Protein AF-A0A3D1I782-F1 (afdb_monomer_lite)

Sequence (78 aa):
MAQPGTFPKRSPANRLRTSLPKIGIRPVIDGRYGGVRESLEAPVLAMARSAADLLAKNLRHACGLPVECVVFPKCIGG

Structure (mmCIF, N/CA/C/O backbone):
data_AF-A0A3D1I782-F1
#
_entry.id   AF-A0A3D1I782-F1
#
loop_
_atom_site.group_PDB
_atom_site.id
_atom_site.type_symbol
_atom_site.label_atom_id
_atom_site.label_alt_id
_atom_site.label_comp_id
_atom_site.label_asym_id
_atom_site.label_entity_id
_atom_site.label_seq_id
_atom_site.pdbx_PDB_ins_code
_atom_site.Cartn_x
_atom_site.Cartn_y
_atom_site.Cartn_z
_atom_site.occupancy
_atom_site.B_iso_or_equiv
_atom_site.auth_seq_id
_atom_site.auth_comp_id
_atom_site.auth_asym_id
_atom_site.auth_atom_id
_atom_site.pdbx_PDB_model_num
ATOM 1 N N . MET A 1 1 ? -23.781 19.542 37.942 1.00 54.81 1 MET A N 1
ATOM 2 C CA . MET A 1 1 ? -22.819 19.438 36.821 1.00 54.81 1 MET A CA 1
ATOM 3 C C . MET A 1 1 ? -22.276 18.017 36.807 1.00 54.81 1 MET A C 1
ATOM 5 O O . MET A 1 1 ? -21.736 17.597 37.821 1.00 54.81 1 MET A O 1
ATOM 9 N N . ALA A 1 2 ? -22.505 17.245 35.743 1.00 59.38 2 ALA A N 1
ATOM 10 C CA . ALA A 1 2 ? -21.981 15.881 35.647 1.00 59.38 2 ALA A CA 1
ATOM 11 C C . ALA A 1 2 ? -20.461 15.935 35.426 1.00 59.38 2 ALA A C 1
ATOM 13 O O . ALA A 1 2 ? -19.996 16.633 34.527 1.00 59.38 2 ALA A O 1
ATOM 14 N N . GLN A 1 3 ? -19.703 15.236 36.270 1.00 61.50 3 GLN A N 1
ATOM 15 C CA . GLN A 1 3 ? -18.244 15.169 36.192 1.00 61.50 3 GLN A CA 1
ATOM 16 C C . GLN A 1 3 ? -17.815 14.518 34.858 1.00 61.50 3 GLN A C 1
ATOM 18 O O . GLN A 1 3 ? -18.321 13.442 34.519 1.00 61.50 3 GLN A O 1
ATOM 23 N N . PRO A 1 4 ? -16.890 15.111 34.084 1.00 59.53 4 PRO A N 1
ATOM 24 C CA . PRO A 1 4 ? -16.373 14.488 32.871 1.00 59.53 4 PRO A CA 1
ATOM 25 C C . PRO A 1 4 ? -15.450 13.317 33.248 1.00 59.53 4 PRO A C 1
ATOM 27 O O . PRO A 1 4 ? -14.310 13.518 33.649 1.00 59.53 4 PRO A O 1
ATOM 30 N N . GLY A 1 5 ? -15.945 12.078 33.143 1.00 66.81 5 GLY A N 1
ATOM 31 C CA . GLY A 1 5 ? -15.131 10.873 33.379 1.00 66.81 5 GLY A CA 1
ATOM 32 C C . GLY A 1 5 ? -15.874 9.630 33.876 1.00 66.81 5 GLY A C 1
ATOM 33 O O . GLY A 1 5 ? -15.283 8.558 33.927 1.00 66.81 5 GLY A O 1
ATOM 34 N N . THR A 1 6 ? -17.161 9.731 34.215 1.00 72.38 6 THR A N 1
ATOM 35 C CA . THR A 1 6 ? -17.897 8.651 34.907 1.00 72.38 6 THR A CA 1
ATOM 36 C C . THR A 1 6 ? -18.528 7.598 33.979 1.00 72.38 6 THR A C 1
ATOM 38 O O . THR A 1 6 ? -19.201 6.688 34.454 1.00 72.38 6 THR A O 1
ATOM 41 N N . PHE A 1 7 ? -18.330 7.677 32.657 1.00 74.31 7 PHE A N 1
ATOM 42 C CA . PHE A 1 7 ? -18.894 6.700 31.717 1.00 74.31 7 PHE A CA 1
ATOM 43 C C . PHE A 1 7 ? -17.869 5.613 31.354 1.00 74.31 7 PHE A C 1
ATOM 45 O O . PHE A 1 7 ? -16.784 5.945 30.869 1.00 74.31 7 PHE A O 1
ATOM 52 N N . PRO A 1 8 ? -18.192 4.316 31.531 1.00 78.19 8 PRO A N 1
ATOM 53 C CA . PRO A 1 8 ? -17.271 3.233 31.208 1.00 78.19 8 PRO A CA 1
ATOM 54 C C . PRO A 1 8 ? -16.982 3.203 29.699 1.00 78.19 8 PRO A C 1
ATOM 56 O O . PRO A 1 8 ? -17.865 2.934 28.882 1.00 78.19 8 PRO A O 1
ATOM 59 N N . LYS A 1 9 ? -15.726 3.466 29.312 1.00 75.56 9 LYS A N 1
ATOM 60 C CA . LYS A 1 9 ? -15.268 3.282 27.927 1.00 75.56 9 LYS A CA 1
ATOM 61 C C . LYS A 1 9 ? -15.080 1.794 27.649 1.00 75.56 9 LYS A C 1
ATOM 63 O O . LYS A 1 9 ? -14.293 1.122 28.306 1.00 75.56 9 LYS A O 1
ATOM 68 N N . ARG A 1 10 ? -15.794 1.281 26.648 1.00 84.62 10 ARG A N 1
ATOM 69 C CA . ARG A 1 10 ? -15.655 -0.102 26.178 1.00 84.62 10 ARG A CA 1
ATOM 70 C C . ARG A 1 10 ? -14.436 -0.223 25.259 1.00 84.62 10 ARG A C 1
ATOM 72 O O . ARG A 1 10 ? -14.190 0.678 24.460 1.00 84.62 10 ARG A O 1
ATOM 79 N N . SER A 1 11 ? -13.720 -1.342 25.334 1.00 89.81 11 SER A N 1
ATOM 80 C CA . SER A 1 11 ? -12.604 -1.624 24.426 1.00 89.81 11 SER A CA 1
ATOM 81 C C . SER A 1 11 ? -13.067 -1.676 22.961 1.00 89.81 11 SER A C 1
ATOM 83 O O . SER A 1 11 ? -14.200 -2.106 22.699 1.00 89.81 11 SER A O 1
ATOM 85 N N . PRO A 1 12 ? -12.214 -1.268 22.002 1.00 92.75 12 PRO A N 1
ATOM 86 C CA . PRO A 1 12 ? -12.505 -1.402 20.580 1.00 92.75 12 PRO A CA 1
ATOM 87 C C . PRO A 1 12 ? -12.831 -2.848 20.195 1.00 92.75 12 PRO A C 1
ATOM 89 O O . PRO A 1 12 ? -12.086 -3.763 20.536 1.00 92.75 12 PRO A O 1
ATOM 92 N N . ALA A 1 13 ? -13.942 -3.062 19.489 1.00 94.12 13 ALA A N 1
ATOM 93 C CA . ALA A 1 13 ? -14.370 -4.393 19.056 1.00 94.12 13 ALA A CA 1
ATOM 94 C C . ALA A 1 13 ? -15.289 -4.311 17.833 1.00 94.12 13 ALA A C 1
ATOM 96 O O . ALA A 1 13 ? -16.197 -3.476 17.792 1.00 94.12 13 ALA A O 1
ATOM 97 N N . ASN A 1 14 ? -15.097 -5.201 16.855 1.00 95.38 14 ASN A N 1
ATOM 98 C CA . ASN A 1 14 ? -16.006 -5.317 15.718 1.00 95.38 14 ASN A CA 1
ATOM 99 C C . ASN A 1 14 ? -17.379 -5.830 16.188 1.00 95.38 14 ASN A C 1
ATOM 101 O O . ASN A 1 14 ? -17.465 -6.854 16.859 1.00 95.38 14 ASN A O 1
ATOM 105 N N . ARG A 1 15 ? -18.446 -5.108 15.831 1.00 93.25 15 ARG A N 1
ATOM 106 C CA . ARG A 1 15 ? -19.843 -5.468 16.140 1.00 93.25 15 ARG A CA 1
ATOM 107 C C . ARG A 1 15 ? -20.677 -5.772 14.898 1.00 93.25 15 ARG A C 1
ATOM 109 O O . ARG A 1 15 ? -21.870 -6.035 15.017 1.00 93.25 15 ARG A O 1
ATOM 116 N N . LEU A 1 16 ? -20.079 -5.683 13.713 1.00 93.62 16 LEU A N 1
ATOM 117 C CA . LEU A 1 16 ? -20.737 -6.066 12.472 1.00 93.62 16 LEU A CA 1
ATOM 118 C C . LEU A 1 16 ? -20.817 -7.594 12.395 1.00 93.62 16 LEU A C 1
ATOM 120 O O . LEU A 1 16 ? -19.981 -8.294 12.961 1.00 93.62 16 LEU A O 1
ATOM 124 N N . ARG A 1 17 ? -21.811 -8.115 11.665 1.00 95.94 17 ARG A N 1
ATOM 125 C CA . ARG A 1 17 ? -21.924 -9.563 11.400 1.00 95.94 17 ARG A CA 1
ATOM 126 C C . ARG A 1 17 ? -20.757 -10.101 10.566 1.00 95.94 17 ARG A C 1
ATOM 128 O O . ARG A 1 17 ? -20.469 -11.289 10.618 1.00 95.94 17 ARG A O 1
ATOM 135 N N . THR A 1 18 ? -20.116 -9.236 9.786 1.00 96.38 18 THR A N 1
ATOM 136 C CA . THR A 1 18 ? -19.025 -9.572 8.870 1.00 96.38 18 THR A CA 1
ATOM 137 C C . THR A 1 18 ? -17.691 -9.027 9.374 1.00 96.38 18 THR A C 1
ATOM 139 O O . THR A 1 18 ? -17.631 -8.220 10.307 1.00 96.38 18 THR A O 1
ATOM 142 N N . SER A 1 19 ? -16.601 -9.429 8.717 1.00 96.19 19 SER A N 1
ATOM 143 C CA . SER A 1 19 ? -15.296 -8.793 8.896 1.00 96.19 19 SER A CA 1
ATOM 144 C C . SER A 1 19 ? -15.355 -7.298 8.573 1.00 96.19 19 SER A C 1
ATOM 146 O O . SER A 1 19 ? -16.180 -6.851 7.771 1.00 96.19 19 SER A O 1
ATOM 148 N N . LEU A 1 20 ? -14.451 -6.531 9.183 1.00 97.06 20 LEU A N 1
ATOM 149 C CA . LEU A 1 20 ? -14.280 -5.121 8.852 1.00 97.06 20 LEU A CA 1
ATOM 150 C C . LEU A 1 20 ? -13.814 -4.967 7.395 1.00 97.06 20 LEU A C 1
ATOM 152 O O . LEU A 1 20 ? -13.073 -5.822 6.897 1.00 97.06 20 LEU A O 1
ATOM 156 N N . PRO A 1 21 ? -14.253 -3.905 6.697 1.00 96.88 21 PRO A N 1
ATOM 157 C CA . PRO A 1 21 ? -13.810 -3.648 5.336 1.00 96.88 21 PRO A CA 1
ATOM 158 C C . PRO A 1 21 ? -12.314 -3.323 5.315 1.00 96.88 21 PRO A C 1
ATOM 160 O O . PRO A 1 21 ? -11.800 -2.664 6.217 1.00 96.88 21 PRO A O 1
ATOM 163 N N . LYS A 1 22 ? -11.631 -3.760 4.257 1.00 98.06 22 LYS A N 1
ATOM 164 C CA . LYS A 1 22 ? -10.201 -3.514 4.035 1.00 98.06 22 LYS A CA 1
ATOM 165 C C . LYS A 1 22 ? -10.002 -2.484 2.930 1.00 98.06 22 LYS A C 1
ATOM 167 O O . LYS A 1 22 ? -10.857 -2.339 2.056 1.00 98.06 22 LYS A O 1
ATOM 172 N N . ILE A 1 23 ? -8.857 -1.812 2.936 1.00 98.50 23 ILE A N 1
ATOM 173 C CA . ILE A 1 23 ? -8.458 -0.882 1.876 1.00 98.50 23 ILE A CA 1
ATOM 174 C C . ILE A 1 23 ? -7.560 -1.624 0.886 1.00 98.50 23 ILE A C 1
ATOM 176 O O . ILE A 1 23 ? -6.467 -2.061 1.238 1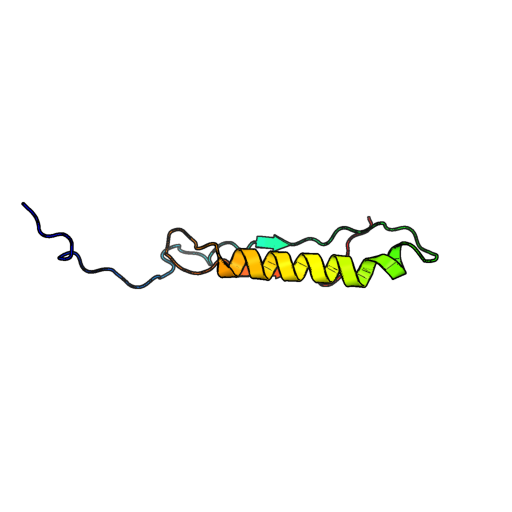.00 98.50 23 ILE A O 1
ATOM 180 N N . GLY A 1 24 ? -8.013 -1.773 -0.357 1.00 98.31 24 GLY A N 1
ATOM 181 C CA . GLY A 1 24 ? -7.190 -2.319 -1.437 1.00 98.31 24 GLY A CA 1
ATOM 182 C C . GLY A 1 24 ? -6.303 -1.240 -2.054 1.00 98.31 24 GLY A C 1
ATOM 183 O O . GLY A 1 24 ? -6.814 -0.243 -2.558 1.00 98.31 24 GLY A O 1
ATOM 184 N N . ILE A 1 25 ? -4.988 -1.449 -2.053 1.00 98.56 25 ILE A N 1
ATOM 185 C CA . ILE A 1 25 ? -4.000 -0.536 -2.635 1.00 98.56 25 ILE A CA 1
ATOM 186 C C . ILE A 1 25 ? -3.455 -1.158 -3.917 1.00 98.56 25 ILE A C 1
ATOM 188 O O . ILE A 1 25 ? -2.881 -2.252 -3.915 1.00 98.56 25 ILE A O 1
ATOM 192 N N . ARG A 1 26 ? -3.651 -0.440 -5.023 1.00 98.38 26 ARG A N 1
ATOM 193 C CA . ARG A 1 26 ? -3.269 -0.857 -6.372 1.00 98.38 26 ARG A CA 1
ATOM 194 C C . ARG A 1 26 ? -2.120 0.028 -6.866 1.00 98.38 26 ARG A C 1
ATOM 196 O O . ARG A 1 26 ? -2.389 1.152 -7.280 1.00 98.38 26 ARG A O 1
ATOM 203 N N . PRO A 1 27 ? -0.862 -0.443 -6.812 1.00 98.25 27 PRO A N 1
ATOM 204 C CA . PRO A 1 27 ? 0.255 0.276 -7.403 1.00 98.25 27 PRO A CA 1
ATOM 205 C C . PRO A 1 27 ? 0.097 0.274 -8.924 1.00 98.25 27 PRO A C 1
ATOM 207 O O . PRO A 1 27 ? 0.152 -0.784 -9.549 1.00 98.25 27 PRO A O 1
ATOM 210 N N . VAL A 1 28 ? -0.147 1.442 -9.513 1.00 98.06 28 VAL A N 1
ATOM 211 C CA . VAL A 1 28 ? -0.240 1.618 -10.967 1.00 98.06 28 VAL A CA 1
ATOM 212 C C . VAL A 1 28 ? 1.096 2.148 -11.469 1.00 98.06 28 VAL A C 1
ATOM 214 O O . VAL A 1 28 ? 1.687 3.026 -10.844 1.00 98.06 28 VAL A O 1
ATOM 217 N N . ILE A 1 29 ? 1.575 1.596 -12.576 1.00 98.12 29 ILE A N 1
ATOM 218 C CA . ILE A 1 29 ? 2.865 1.935 -13.178 1.00 98.12 29 ILE A CA 1
ATOM 219 C C . ILE A 1 29 ? 2.697 2.180 -14.674 1.00 98.12 29 ILE A C 1
ATOM 221 O O . ILE A 1 29 ? 1.712 1.769 -15.278 1.00 98.12 29 ILE A O 1
ATOM 225 N N . ASP A 1 30 ? 3.683 2.821 -15.283 1.00 97.50 30 ASP A N 1
ATOM 226 C CA . ASP A 1 30 ? 3.848 2.796 -16.728 1.00 97.50 30 ASP A CA 1
ATOM 227 C C . ASP A 1 30 ? 4.174 1.366 -17.213 1.00 97.50 30 ASP A C 1
ATOM 229 O O . ASP A 1 30 ? 5.115 0.727 -16.737 1.00 97.50 30 ASP A O 1
ATOM 233 N N . GLY A 1 31 ? 3.380 0.849 -18.154 1.00 96.69 31 GLY A N 1
ATOM 234 C CA . GLY A 1 31 ? 3.543 -0.492 -18.718 1.00 96.69 31 GLY A CA 1
ATOM 235 C C . GLY A 1 31 ? 4.655 -0.624 -19.765 1.00 96.69 31 GLY A C 1
ATOM 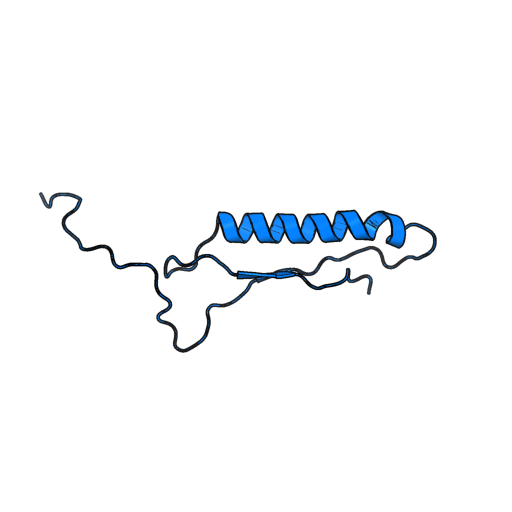236 O O . GLY A 1 31 ? 4.913 -1.740 -20.217 1.00 96.69 31 GLY A O 1
ATOM 237 N N . ARG A 1 32 ? 5.310 0.473 -20.172 1.00 96.56 32 ARG A N 1
ATOM 238 C CA . ARG A 1 32 ? 6.350 0.457 -21.212 1.00 96.56 32 ARG A CA 1
ATOM 239 C C . ARG A 1 32 ? 7.616 -0.262 -20.742 1.00 96.56 32 ARG A C 1
ATOM 241 O O . ARG A 1 32 ? 8.225 0.102 -19.738 1.00 96.56 32 ARG A O 1
ATOM 248 N N . TYR A 1 33 ? 8.038 -1.252 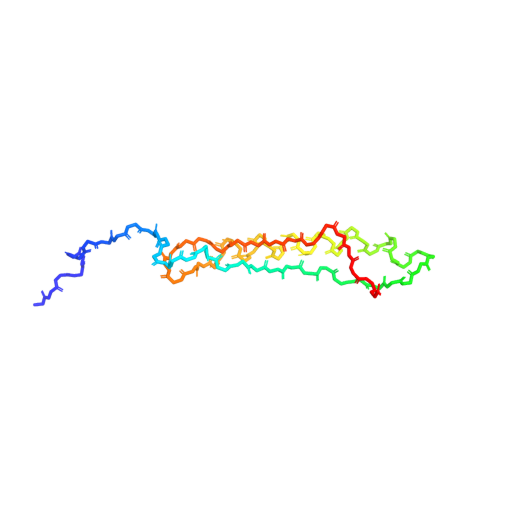-21.520 1.00 94.81 33 TYR A 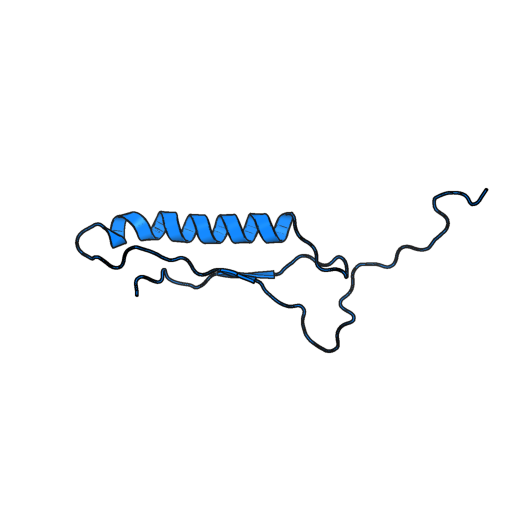N 1
ATOM 249 C CA . TYR A 1 33 ? 9.290 -1.982 -21.318 1.00 94.81 33 TYR A CA 1
ATOM 250 C C . TYR A 1 33 ? 10.473 -1.286 -21.999 1.00 94.81 33 TYR A C 1
ATOM 252 O O . TYR A 1 33 ? 10.284 -0.416 -22.852 1.00 94.81 33 TYR A O 1
ATOM 260 N N . GLY A 1 34 ? 11.693 -1.688 -21.633 1.00 95.56 34 GLY A N 1
ATOM 261 C CA . GLY A 1 34 ? 12.927 -1.117 -22.188 1.00 95.56 34 GLY A CA 1
ATOM 262 C C . GLY A 1 34 ? 13.571 -0.064 -21.286 1.00 95.56 34 GLY A C 1
ATOM 263 O O . GLY A 1 34 ? 14.236 0.844 -21.778 1.00 95.56 34 GLY A O 1
ATOM 264 N N . GLY A 1 35 ? 13.360 -0.165 -19.972 1.00 95.19 35 GLY A N 1
ATOM 265 C CA . GLY A 1 35 ? 13.985 0.671 -18.946 1.00 95.19 35 GLY A CA 1
ATOM 266 C C . GLY A 1 35 ? 12.996 1.543 -18.172 1.00 95.19 35 GLY A C 1
ATOM 267 O O . GLY A 1 35 ? 13.285 1.941 -17.043 1.00 95.19 35 GLY A O 1
ATOM 268 N N . VAL A 1 36 ? 11.814 1.823 -18.732 1.00 96.75 36 VAL A N 1
ATOM 269 C CA . VAL A 1 36 ? 10.806 2.668 -18.071 1.00 96.75 36 VAL A CA 1
ATOM 270 C C . VAL A 1 36 ? 10.169 1.918 -16.904 1.00 96.75 36 VAL A C 1
ATOM 272 O O . VAL A 1 36 ? 10.325 2.330 -15.757 1.00 96.75 36 VAL A O 1
ATOM 275 N N . ARG A 1 37 ? 9.506 0.786 -17.158 1.00 97.31 37 ARG A N 1
ATOM 276 C CA . ARG A 1 37 ? 8.870 -0.010 -16.101 1.00 97.31 37 ARG A CA 1
ATOM 277 C C . ARG A 1 37 ? 9.874 -0.508 -15.063 1.00 97.31 37 ARG A C 1
ATOM 279 O O . ARG A 1 37 ? 9.617 -0.447 -13.864 1.00 97.31 37 ARG A O 1
ATOM 286 N N . GLU A 1 38 ? 11.021 -0.994 -15.518 1.00 97.12 38 GLU A N 1
ATOM 287 C CA . GLU A 1 38 ? 12.057 -1.591 -14.679 1.00 97.12 38 GLU A CA 1
ATOM 288 C C . GLU A 1 38 ? 12.626 -0.578 -13.674 1.00 97.12 38 GLU A C 1
ATOM 290 O O . GLU A 1 38 ? 12.880 -0.935 -12.524 1.00 97.12 38 GLU A O 1
ATOM 295 N N . SER A 1 39 ? 12.758 0.694 -14.073 1.00 97.62 39 SER A N 1
ATOM 296 C CA . SER A 1 39 ? 13.218 1.769 -13.182 1.00 97.62 39 SER A CA 1
ATOM 297 C C . SER A 1 39 ? 12.157 2.239 -12.179 1.00 97.62 39 SER A C 1
ATOM 299 O O . SER A 1 39 ? 12.500 2.786 -11.130 1.00 97.62 39 SER A O 1
ATOM 301 N N . LEU A 1 40 ? 10.874 2.003 -12.465 1.00 97.94 40 LEU A N 1
ATOM 302 C CA . LEU A 1 40 ? 9.748 2.492 -11.668 1.00 97.94 40 LEU A CA 1
ATOM 303 C C . LEU A 1 40 ? 9.162 1.438 -10.710 1.00 97.94 40 LEU A C 1
ATOM 305 O O . LEU A 1 40 ? 8.471 1.803 -9.759 1.00 97.94 40 LEU A O 1
ATOM 309 N N . GLU A 1 41 ? 9.444 0.145 -10.892 1.00 97.50 41 GLU A N 1
ATOM 310 C CA . GLU A 1 41 ? 8.749 -0.911 -10.138 1.00 97.50 41 GLU A CA 1
ATOM 311 C C . GLU A 1 41 ? 9.005 -0.857 -8.627 1.00 97.50 41 GLU A C 1
ATOM 313 O O . GLU A 1 41 ? 8.068 -0.866 -7.822 1.00 97.50 41 GLU A O 1
ATOM 318 N N . ALA A 1 42 ? 10.272 -0.744 -8.226 1.00 97.56 42 ALA A N 1
ATOM 319 C CA . ALA A 1 42 ? 10.649 -0.636 -6.820 1.00 97.56 42 ALA A CA 1
ATOM 320 C C . ALA A 1 42 ? 10.059 0.613 -6.127 1.00 97.56 42 ALA A C 1
ATOM 322 O O . ALA A 1 42 ? 9.424 0.448 -5.078 1.00 97.56 42 ALA A O 1
ATOM 323 N N . PRO A 1 43 ? 10.205 1.845 -6.664 1.00 97.88 43 PRO A N 1
ATOM 324 C CA . PRO A 1 43 ? 9.647 3.029 -6.013 1.00 97.88 43 PRO A CA 1
ATOM 325 C C . PRO A 1 43 ? 8.112 3.028 -5.970 1.00 97.88 43 PRO A C 1
ATOM 327 O O . PRO A 1 43 ? 7.543 3.450 -4.961 1.00 97.88 43 PRO A O 1
ATOM 330 N N . VAL A 1 44 ? 7.424 2.508 -6.993 1.00 98.31 44 VAL A N 1
ATOM 331 C CA . VAL A 1 44 ? 5.952 2.427 -6.989 1.00 98.31 44 VAL A CA 1
ATOM 332 C C . VAL A 1 44 ? 5.452 1.436 -5.927 1.00 98.31 44 VAL A C 1
ATOM 334 O O . VAL A 1 44 ? 4.526 1.753 -5.172 1.00 98.31 44 VAL A O 1
ATOM 337 N N . LEU A 1 45 ? 6.089 0.267 -5.784 1.00 98.00 45 LEU A N 1
ATOM 338 C CA . LEU A 1 45 ? 5.761 -0.673 -4.703 1.00 98.00 45 LEU A CA 1
ATOM 339 C C . LEU A 1 45 ? 6.074 -0.100 -3.315 1.00 98.00 45 LEU A C 1
ATOM 341 O O . LEU A 1 45 ? 5.298 -0.313 -2.379 1.00 98.00 45 LEU A O 1
ATOM 345 N N . ALA A 1 46 ? 7.183 0.630 -3.168 1.00 98.38 46 ALA A N 1
ATOM 346 C CA . ALA A 1 46 ? 7.527 1.299 -1.916 1.00 98.38 46 ALA A CA 1
ATOM 347 C C . ALA A 1 46 ? 6.457 2.331 -1.530 1.00 98.38 46 ALA A C 1
ATOM 349 O O . ALA A 1 46 ? 5.976 2.315 -0.398 1.00 98.38 46 ALA A O 1
ATOM 350 N N . MET A 1 47 ? 6.002 3.143 -2.487 1.00 98.38 47 MET A N 1
ATOM 351 C CA . MET A 1 47 ? 4.927 4.115 -2.282 1.00 98.38 47 MET A CA 1
ATOM 352 C C . MET A 1 47 ? 3.625 3.445 -1.823 1.00 98.38 47 MET A C 1
ATOM 354 O O . MET A 1 47 ? 2.999 3.905 -0.866 1.00 98.38 47 MET A O 1
ATOM 358 N N . ALA A 1 48 ? 3.239 2.326 -2.445 1.00 98.56 48 ALA A N 1
ATOM 359 C CA . ALA A 1 48 ? 2.047 1.576 -2.050 1.00 98.56 48 ALA A CA 1
ATOM 360 C C . ALA A 1 48 ? 2.133 1.046 -0.607 1.00 98.56 48 ALA A C 1
ATOM 362 O O . ALA A 1 48 ? 1.153 1.114 0.139 1.00 98.56 48 ALA A O 1
ATOM 363 N N . ARG A 1 49 ? 3.308 0.563 -0.185 1.00 98.31 49 ARG A N 1
ATOM 364 C CA . ARG A 1 49 ? 3.549 0.110 1.196 1.00 98.31 49 ARG A CA 1
ATOM 365 C C . ARG A 1 49 ? 3.538 1.273 2.187 1.00 98.31 49 ARG A C 1
ATOM 367 O O . ARG A 1 49 ? 2.888 1.176 3.222 1.00 98.31 49 ARG A O 1
ATOM 374 N N . SER A 1 50 ? 4.176 2.394 1.853 1.00 98.50 50 SER A N 1
ATOM 375 C CA . SER A 1 50 ? 4.156 3.594 2.695 1.00 98.50 50 SER A CA 1
ATOM 376 C C . SER A 1 50 ? 2.740 4.146 2.879 1.00 98.50 50 SER A C 1
ATOM 378 O O . SER A 1 50 ? 2.381 4.551 3.984 1.00 98.50 50 SER A O 1
ATOM 380 N N . ALA A 1 51 ? 1.910 4.113 1.831 1.00 98.50 51 ALA A N 1
ATOM 381 C CA . ALA A 1 51 ? 0.500 4.478 1.930 1.00 98.50 51 ALA A CA 1
ATOM 382 C C . ALA A 1 51 ? -0.273 3.521 2.856 1.00 98.50 51 ALA A C 1
ATOM 384 O O . ALA A 1 51 ? -1.032 3.984 3.708 1.00 98.50 51 ALA A O 1
ATOM 385 N N . ALA A 1 52 ? -0.045 2.206 2.744 1.00 98.50 52 ALA A N 1
ATOM 386 C CA . ALA A 1 52 ? -0.647 1.208 3.632 1.00 98.50 52 ALA A CA 1
ATOM 387 C C . ALA A 1 52 ? -0.321 1.487 5.108 1.00 98.50 52 ALA A C 1
ATOM 389 O O . ALA A 1 52 ? -1.220 1.531 5.950 1.00 98.50 52 ALA A O 1
ATOM 390 N N . ASP A 1 53 ? 0.953 1.750 5.402 1.00 98.44 53 ASP A N 1
ATOM 391 C CA . ASP A 1 53 ? 1.426 2.055 6.752 1.00 98.44 53 ASP A CA 1
ATOM 392 C C . ASP A 1 53 ? 0.825 3.352 7.292 1.00 98.44 53 ASP A C 1
ATOM 394 O O . ASP A 1 53 ? 0.407 3.412 8.450 1.00 98.44 53 ASP A O 1
ATOM 398 N N . LEU A 1 54 ? 0.771 4.398 6.464 1.00 98.56 54 LEU A N 1
ATOM 399 C CA . LEU A 1 54 ? 0.190 5.682 6.841 1.00 98.56 54 LEU A CA 1
ATOM 400 C C . LEU A 1 54 ? -1.288 5.521 7.223 1.00 98.56 54 LEU A C 1
ATOM 402 O O . LEU A 1 54 ? -1.713 6.022 8.267 1.00 98.56 54 LEU A O 1
ATOM 406 N N . LEU A 1 55 ? -2.059 4.803 6.405 1.00 98.38 55 LEU A N 1
ATOM 407 C CA . LEU A 1 55 ? -3.486 4.579 6.633 1.00 98.38 55 LEU A CA 1
ATOM 408 C C . LEU A 1 55 ? -3.724 3.737 7.889 1.00 98.38 55 LEU A C 1
ATOM 410 O O . LEU A 1 55 ? -4.492 4.147 8.760 1.00 98.38 55 LEU A O 1
ATOM 414 N N . ALA A 1 56 ? -3.022 2.611 8.032 1.00 97.38 56 ALA A N 1
ATOM 415 C CA . ALA A 1 56 ? -3.159 1.728 9.191 1.00 97.38 56 ALA A CA 1
ATOM 416 C C . ALA A 1 56 ? -2.768 2.422 10.511 1.00 97.38 56 ALA A C 1
ATOM 418 O O . ALA A 1 56 ? -3.403 2.204 11.549 1.00 97.38 56 ALA A O 1
ATOM 419 N N . LYS A 1 57 ? -1.760 3.305 10.493 1.00 97.94 57 LYS A N 1
ATOM 420 C CA . LYS A 1 57 ? -1.322 4.050 11.687 1.00 97.94 57 LYS A CA 1
ATOM 421 C C . LYS A 1 57 ? -2.329 5.115 12.117 1.00 97.94 57 LYS A C 1
ATOM 423 O O . LYS A 1 57 ? -2.611 5.199 13.314 1.00 97.94 57 LYS A O 1
ATOM 428 N N . ASN A 1 58 ? -2.901 5.861 11.172 1.00 98.12 58 ASN A N 1
ATOM 429 C CA . ASN A 1 58 ? -3.669 7.077 11.469 1.00 98.12 58 ASN A CA 1
ATOM 430 C C . ASN A 1 58 ? -5.193 6.903 11.434 1.00 98.12 58 ASN A C 1
ATOM 432 O O . ASN A 1 58 ? -5.900 7.674 12.079 1.00 98.12 58 ASN A O 1
ATOM 436 N N . LEU A 1 59 ? -5.720 5.908 10.718 1.00 97.81 59 LEU A N 1
ATOM 437 C CA . LEU A 1 59 ? -7.164 5.703 10.594 1.00 97.81 59 LEU A CA 1
ATOM 438 C C . LEU A 1 59 ? -7.650 4.547 11.467 1.00 97.81 59 LEU A C 1
ATOM 440 O O . LEU A 1 59 ? -6.976 3.530 11.659 1.00 97.81 59 LEU A O 1
ATOM 444 N N . ARG A 1 60 ? -8.860 4.705 11.999 1.00 96.94 60 ARG A N 1
ATOM 445 C CA . ARG A 1 60 ? -9.593 3.680 12.744 1.00 96.94 60 ARG A CA 1
ATOM 446 C C . ARG A 1 60 ? -10.990 3.547 12.156 1.00 96.94 60 ARG A C 1
ATOM 448 O O . ARG A 1 60 ? -11.576 4.527 11.703 1.00 96.94 60 ARG A O 1
ATOM 455 N N . HIS A 1 61 ? -11.544 2.344 12.205 1.00 96.75 61 HIS A N 1
ATOM 456 C CA . HIS A 1 61 ? -12.968 2.141 11.974 1.00 96.75 61 HIS A CA 1
ATOM 457 C C . HIS A 1 61 ? -13.790 2.810 13.082 1.00 96.75 61 HIS A C 1
ATOM 459 O O . HIS A 1 61 ? -13.286 3.078 14.172 1.00 96.75 61 HIS A O 1
ATOM 465 N N . ALA A 1 62 ? -15.093 2.988 12.853 1.00 94.38 62 ALA A N 1
ATOM 466 C CA . ALA A 1 62 ? -16.014 3.537 13.854 1.00 94.38 62 ALA A CA 1
ATOM 467 C C . ALA A 1 62 ? -16.028 2.743 15.180 1.00 94.38 62 ALA A C 1
ATOM 469 O O . ALA A 1 62 ? -16.359 3.282 16.232 1.00 94.38 62 ALA A O 1
ATOM 470 N N . CYS A 1 63 ? -15.640 1.464 15.148 1.00 94.00 63 CYS A N 1
ATOM 471 C CA . CYS A 1 63 ? -15.497 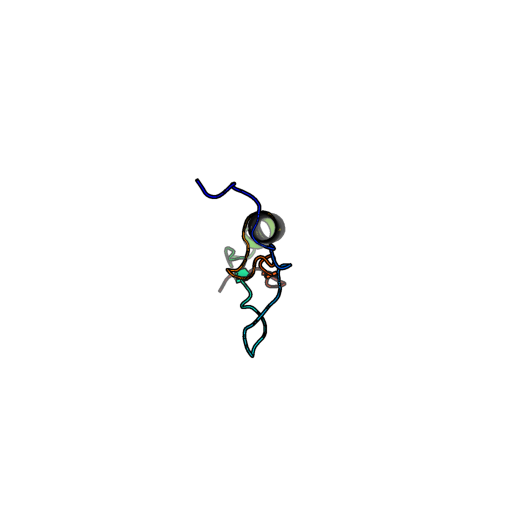0.618 16.331 1.00 94.00 63 CYS A CA 1
ATOM 472 C C . CYS A 1 63 ? -14.161 0.781 17.082 1.00 94.00 63 CYS A C 1
ATOM 474 O O . CYS A 1 63 ? -13.954 0.103 18.087 1.00 94.00 63 CYS A O 1
ATOM 476 N N . GLY A 1 64 ? -13.256 1.640 16.600 1.00 94.81 64 GLY A N 1
ATOM 477 C CA . GLY A 1 64 ? -11.954 1.944 17.202 1.00 94.81 64 GLY A CA 1
ATOM 478 C C . GLY A 1 64 ? -10.796 1.033 16.778 1.00 94.81 64 GLY A C 1
ATOM 479 O O . GLY A 1 64 ? -9.660 1.301 17.159 1.00 94.81 64 GLY A O 1
ATOM 480 N N . LEU A 1 65 ? -11.048 -0.025 15.999 1.00 96.12 65 LEU A N 1
ATOM 481 C CA . LEU A 1 65 ? -9.999 -0.913 15.477 1.00 96.12 65 LEU A CA 1
ATOM 482 C C . LEU A 1 65 ? -9.250 -0.264 14.294 1.00 96.12 65 LEU A C 1
ATOM 484 O O . LEU A 1 65 ? -9.868 0.498 13.546 1.00 96.12 65 LEU A O 1
ATOM 488 N N . PRO A 1 66 ? -7.942 -0.534 14.111 1.00 97.06 66 PRO A N 1
ATOM 489 C CA . PRO A 1 66 ? -7.180 -0.051 12.959 1.00 97.06 66 PRO A CA 1
ATOM 490 C C . PRO A 1 66 ? -7.712 -0.608 11.644 1.00 97.06 66 PRO A C 1
ATOM 492 O O . PRO A 1 66 ? -8.244 -1.715 11.600 1.00 97.06 66 PRO A O 1
ATOM 495 N N . VAL A 1 67 ? -7.568 0.188 10.585 1.00 97.94 67 VAL A N 1
ATOM 496 C CA . VAL A 1 67 ? -7.897 -0.253 9.229 1.00 97.94 67 VAL A CA 1
ATOM 497 C C . VAL A 1 67 ? -6.848 -1.241 8.733 1.00 97.94 67 VAL A C 1
ATOM 499 O O . VAL A 1 67 ? -5.653 -1.059 8.961 1.00 97.94 67 VAL A O 1
ATOM 502 N N . GLU A 1 68 ? -7.291 -2.278 8.030 1.00 98.12 68 GLU A N 1
ATOM 503 C CA . GLU A 1 68 ? -6.396 -3.213 7.352 1.00 98.12 68 GLU A CA 1
ATOM 504 C C . GLU A 1 68 ? -6.237 -2.805 5.884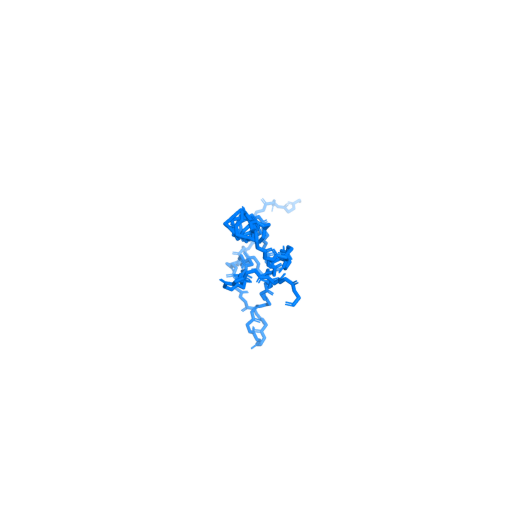 1.00 98.12 68 GLU A C 1
ATOM 506 O O . GLU A 1 68 ? -7.218 -2.501 5.199 1.00 98.12 68 GLU A O 1
ATOM 511 N N . CYS A 1 69 ? -4.998 -2.815 5.396 1.00 98.44 69 CYS A N 1
ATOM 512 C CA . CYS A 1 69 ? -4.670 -2.518 4.007 1.00 98.44 69 CYS A CA 1
ATOM 513 C C . CYS A 1 69 ? -4.154 -3.776 3.301 1.00 98.44 69 CYS A C 1
ATOM 515 O O . CYS A 1 69 ? -3.360 -4.529 3.860 1.00 98.44 69 CYS A O 1
ATOM 517 N N . VAL A 1 70 ? -4.572 -3.976 2.053 1.00 98.19 70 VAL A N 1
ATOM 518 C CA . VAL A 1 70 ? -4.118 -5.068 1.187 1.00 98.19 70 VAL A CA 1
ATOM 519 C C . VAL A 1 70 ? -3.403 -4.456 -0.008 1.00 98.19 70 VAL A C 1
ATOM 521 O O . VAL A 1 70 ? -4.027 -3.780 -0.822 1.00 98.19 70 VAL A O 1
ATOM 524 N N . VAL A 1 71 ? -2.097 -4.692 -0.120 1.00 97.81 71 VAL A N 1
ATOM 525 C CA . VAL A 1 71 ? -1.283 -4.205 -1.242 1.00 97.81 71 VAL A CA 1
ATOM 526 C C . VAL A 1 71 ? -1.195 -5.291 -2.309 1.00 97.81 71 VAL A C 1
ATOM 528 O O . VAL A 1 71 ? -0.867 -6.438 -2.006 1.00 97.81 71 VAL A O 1
ATOM 531 N N . PHE A 1 72 ? -1.487 -4.940 -3.562 1.00 97.25 72 PHE A N 1
ATOM 532 C CA . PHE A 1 72 ? -1.353 -5.881 -4.674 1.00 97.25 72 PHE A CA 1
ATOM 533 C C . PHE A 1 72 ? 0.130 -6.270 -4.880 1.00 97.25 72 PHE A C 1
ATOM 535 O O . PHE A 1 72 ? 0.998 -5.401 -4.793 1.00 97.25 72 PHE A O 1
ATOM 542 N N . PRO A 1 73 ? 0.458 -7.550 -5.150 1.00 94.06 73 PRO A N 1
ATOM 543 C CA . PRO A 1 73 ? 1.844 -8.032 -5.111 1.00 94.06 73 PRO A CA 1
ATOM 544 C C . PRO A 1 73 ? 2.742 -7.531 -6.255 1.00 94.06 73 PRO A C 1
ATOM 546 O O . PRO A 1 73 ? 3.953 -7.721 -6.189 1.00 94.06 73 PRO A O 1
ATOM 549 N N . LYS A 1 74 ? 2.173 -6.931 -7.307 1.00 96.25 74 LYS A N 1
ATOM 550 C CA . LYS A 1 74 ? 2.881 -6.416 -8.493 1.00 96.25 74 LYS A CA 1
ATOM 551 C C . LYS A 1 74 ? 2.312 -5.059 -8.889 1.00 96.25 74 LYS A C 1
ATOM 553 O O . LYS A 1 74 ? 1.160 -4.784 -8.558 1.00 96.25 74 LYS A O 1
ATOM 558 N N . CYS A 1 75 ? 3.040 -4.242 -9.643 1.00 97.56 75 CYS A N 1
ATOM 559 C CA . CYS A 1 75 ? 2.417 -3.056 -10.223 1.00 97.56 75 CYS A CA 1
ATOM 560 C C . CYS A 1 75 ? 1.555 -3.391 -11.447 1.00 97.56 75 CYS A C 1
ATOM 562 O O . CYS A 1 75 ? 1.785 -4.363 -12.177 1.00 97.56 75 CYS A O 1
ATOM 564 N N . ILE A 1 76 ? 0.553 -2.551 -11.676 1.00 98.06 76 ILE A N 1
ATOM 565 C CA . ILE A 1 76 ? -0.464 -2.688 -12.716 1.00 98.06 76 ILE A CA 1
ATOM 566 C C . ILE A 1 76 ? -0.147 -1.674 -13.815 1.00 98.06 76 ILE A C 1
ATOM 568 O O . ILE A 1 76 ? -0.241 -0.475 -13.573 1.00 98.06 76 ILE A O 1
ATOM 572 N N . GLY A 1 77 ? 0.251 -2.156 -14.994 1.00 95.38 77 GLY A N 1
ATOM 573 C CA . GLY A 1 77 ? 0.653 -1.318 -16.134 1.00 95.38 77 GLY A CA 1
ATOM 574 C C . GLY A 1 77 ? -0.387 -1.202 -17.250 1.00 95.38 77 GLY A C 1
ATOM 575 O O . GLY A 1 77 ? -0.090 -0.611 -18.284 1.00 95.38 77 GLY A O 1
ATOM 576 N N . GLY A 1 78 ? -1.570 -1.787 -17.042 1.00 92.44 78 GLY A N 1
ATOM 577 C CA . GLY A 1 78 ? -2.464 -2.214 -18.121 1.00 92.44 78 GLY A CA 1
ATOM 578 C C . GLY A 1 78 ? -2.379 -3.712 -18.358 1.00 92.44 78 GLY A C 1
ATOM 579 O O . GLY A 1 78 ? -1.369 -4.321 -17.927 1.00 92.44 78 GLY A O 1
#

Secondary structure (DSSP, 8-state):
---TT-S-PPPP---SSSPPP-EEE--B----TTTHHHHHHHHHHHHHHHHHHHHHHH-B-TTSPBPPEEE-SS-B--

Foldseek 3Di:
DDDPPPDDDDDQDDPDPDDDDAAEFAQAAAPDDDCRRVVCWVVSQVVSVVVQVVQQVPDDDPSRHGHHYDYDPGHHND

pLDDT: mean 93.26, std 10.12, range [54.81, 98.56]

Radius of gyration: 19.46 Å; chains: 1; bounding box: 37×29×59 Å